Protein AF-A0AA96LK36-F1 (afdb_monomer)

Radius of gyration: 14.82 Å; Cα contacts (8 Å, |Δi|>4): 72; chains: 1; bounding box: 27×35×36 Å

Structure (mmCIF, N/CA/C/O backbone):
data_AF-A0AA96LK36-F1
#
_entry.id   AF-A0AA96LK36-F1
#
loop_
_atom_site.group_PDB
_atom_site.id
_atom_site.type_symbol
_atom_site.label_atom_id
_atom_site.label_alt_id
_atom_site.label_comp_id
_atom_site.label_asym_id
_atom_site.label_entity_id
_atom_site.label_seq_id
_atom_site.pdbx_PDB_ins_code
_atom_site.Cartn_x
_atom_site.Cartn_y
_atom_site.Cartn_z
_atom_site.occupancy
_atom_site.B_iso_or_equiv
_atom_site.auth_seq_id
_atom_site.auth_comp_id
_atom_site.auth_asym_id
_atom_site.auth_atom_id
_atom_site.pdbx_PDB_model_num
ATOM 1 N N . MET A 1 1 ? 11.348 18.942 -14.303 1.00 48.50 1 MET A N 1
ATOM 2 C CA . MET A 1 1 ? 11.673 18.470 -12.939 1.00 48.50 1 MET A CA 1
ATOM 3 C C . MET A 1 1 ? 10.435 18.156 -12.102 1.00 48.50 1 MET A C 1
ATOM 5 O O . MET A 1 1 ? 10.285 17.001 -11.748 1.00 48.50 1 MET A O 1
ATOM 9 N N . MET A 1 2 ? 9.515 19.094 -11.814 1.00 43.31 2 MET A N 1
ATOM 10 C CA . MET A 1 2 ? 8.263 18.739 -11.099 1.00 43.31 2 MET A CA 1
ATOM 11 C C . MET A 1 2 ? 7.220 18.015 -11.969 1.00 43.31 2 MET A C 1
ATOM 13 O O . MET A 1 2 ? 6.445 17.218 -11.452 1.00 43.31 2 MET A O 1
ATOM 17 N N . ALA A 1 3 ? 7.214 18.248 -13.286 1.00 47.66 3 ALA A N 1
ATOM 18 C CA . ALA A 1 3 ? 6.335 17.532 -14.219 1.00 47.66 3 ALA A CA 1
ATOM 19 C C . ALA A 1 3 ? 6.716 16.044 -14.371 1.00 47.66 3 ALA A C 1
ATOM 21 O O . ALA A 1 3 ? 5.843 15.200 -14.546 1.00 47.66 3 ALA A O 1
ATOM 22 N N . ASP A 1 4 ? 8.002 15.715 -14.221 1.00 51.06 4 ASP A N 1
ATOM 23 C CA . ASP A 1 4 ? 8.516 14.344 -14.321 1.00 51.06 4 ASP A CA 1
ATOM 24 C C . ASP A 1 4 ? 8.098 13.471 -13.126 1.00 51.06 4 ASP A C 1
ATOM 26 O O . ASP A 1 4 ? 7.954 12.260 -13.261 1.00 51.06 4 ASP A O 1
ATOM 30 N N . LEU A 1 5 ? 7.838 14.081 -11.960 1.00 50.69 5 LEU A N 1
ATOM 31 C CA . LEU A 1 5 ? 7.393 13.360 -10.764 1.00 50.69 5 LEU A CA 1
ATOM 32 C C . LEU A 1 5 ? 5.959 12.828 -10.916 1.00 50.69 5 LEU A C 1
ATOM 34 O O . LEU A 1 5 ? 5.666 11.707 -10.512 1.00 50.69 5 LEU A O 1
ATOM 38 N N . PHE A 1 6 ? 5.074 13.619 -11.533 1.00 50.06 6 PHE A N 1
ATOM 39 C CA . PHE A 1 6 ? 3.705 13.197 -11.843 1.00 50.06 6 PHE A CA 1
ATOM 40 C C . PHE A 1 6 ? 3.642 12.269 -13.060 1.00 50.06 6 PHE A C 1
ATOM 42 O O . PHE A 1 6 ? 2.737 11.448 -13.134 1.00 50.06 6 PHE A O 1
ATOM 49 N N . ALA A 1 7 ? 4.614 12.345 -13.975 1.00 49.31 7 ALA A N 1
ATOM 50 C CA . ALA A 1 7 ? 4.747 11.385 -15.071 1.00 49.31 7 ALA A CA 1
ATOM 51 C C . ALA A 1 7 ? 5.205 9.992 -14.594 1.00 49.31 7 ALA A C 1
ATOM 53 O O . ALA A 1 7 ? 4.909 9.000 -15.253 1.00 49.31 7 ALA A O 1
ATOM 54 N N . LEU A 1 8 ? 5.884 9.904 -13.440 1.00 50.25 8 LEU A N 1
ATOM 55 C CA . LEU A 1 8 ? 6.313 8.636 -12.835 1.00 50.25 8 LEU A CA 1
ATOM 56 C C . LEU A 1 8 ? 5.163 7.845 -12.184 1.00 50.25 8 LEU A C 1
ATOM 58 O O . LEU A 1 8 ? 5.306 6.650 -11.923 1.00 50.25 8 LEU A O 1
ATOM 62 N N . ILE A 1 9 ? 4.045 8.515 -11.885 1.00 57.59 9 ILE A N 1
ATOM 63 C CA . ILE A 1 9 ? 2.839 7.899 -11.332 1.00 57.59 9 ILE A CA 1
ATOM 64 C C . ILE A 1 9 ? 1.834 7.780 -12.470 1.00 57.59 9 ILE A C 1
ATOM 66 O O . ILE A 1 9 ? 1.106 8.721 -12.782 1.00 57.59 9 ILE A O 1
ATOM 70 N N . ASP A 1 10 ? 1.795 6.602 -13.090 1.00 65.56 10 ASP A N 1
ATOM 71 C CA . ASP A 1 10 ? 0.784 6.278 -14.088 1.00 65.56 10 ASP A CA 1
ATOM 72 C C . ASP A 1 10 ? -0.625 6.564 -13.517 1.00 65.56 10 ASP A C 1
ATOM 74 O O . ASP A 1 10 ? -0.956 6.092 -12.422 1.00 65.56 10 ASP A O 1
ATOM 78 N N . PRO A 1 11 ? -1.483 7.332 -14.213 1.00 68.56 11 PRO A N 1
ATOM 79 C CA . PRO A 1 11 ? -2.812 7.694 -13.716 1.00 68.56 11 PRO A CA 1
ATOM 80 C C . PRO A 1 11 ? -3.699 6.475 -13.411 1.00 68.56 11 PRO A C 1
ATOM 82 O O . PRO A 1 11 ? -4.629 6.573 -12.608 1.00 68.56 11 PRO A O 1
ATOM 85 N N . ARG A 1 12 ? -3.399 5.299 -13.974 1.00 72.12 12 ARG A N 1
ATOM 86 C CA . ARG A 1 12 ? -4.073 4.033 -13.647 1.00 72.12 12 ARG A CA 1
ATOM 87 C C . ARG A 1 12 ? -3.768 3.568 -12.221 1.00 72.12 12 ARG A C 1
ATOM 89 O O . ARG A 1 12 ? -4.585 2.864 -11.634 1.00 72.12 12 ARG A O 1
ATOM 96 N N . LEU A 1 13 ? -2.660 3.997 -11.613 1.00 74.00 13 LEU A N 1
ATOM 97 C CA . LEU A 1 13 ? -2.314 3.678 -10.222 1.00 74.00 13 LEU A CA 1
ATOM 98 C C . LEU A 1 13 ? -3.270 4.347 -9.226 1.00 74.00 13 LEU A C 1
ATOM 100 O O . LEU A 1 13 ? -3.510 3.799 -8.154 1.00 74.00 13 LEU A O 1
ATOM 104 N N . VAL A 1 14 ? -3.912 5.464 -9.589 1.00 79.31 14 VAL A N 1
ATOM 105 C CA . VAL A 1 14 ? -4.977 6.081 -8.772 1.00 79.31 14 VAL A CA 1
ATOM 106 C C . VAL A 1 14 ? -6.169 5.127 -8.613 1.00 79.31 14 VAL A C 1
ATOM 108 O O . VAL A 1 14 ? -6.767 5.027 -7.536 1.00 79.31 14 VAL A O 1
ATOM 111 N N . LEU A 1 15 ? -6.481 4.359 -9.661 1.00 84.88 15 LEU A N 1
ATOM 112 C CA . LEU A 1 15 ? -7.511 3.324 -9.607 1.00 84.88 15 LEU A CA 1
ATOM 113 C C . LEU A 1 15 ? -7.080 2.170 -8.690 1.00 84.88 15 LEU A C 1
ATOM 115 O O . LEU A 1 15 ? -7.893 1.683 -7.905 1.00 84.88 15 LEU A O 1
ATOM 119 N N . VAL A 1 16 ? -5.796 1.795 -8.714 1.00 88.06 16 VAL A N 1
ATOM 120 C CA . VAL A 1 16 ? -5.224 0.782 -7.808 1.00 88.06 16 VAL A CA 1
ATOM 121 C C . VAL A 1 16 ? -5.304 1.231 -6.346 1.00 88.06 16 VAL A C 1
ATOM 123 O O . VAL A 1 16 ? -5.752 0.456 -5.505 1.00 88.06 16 VAL A O 1
ATOM 126 N N . VAL A 1 17 ? -4.957 2.484 -6.028 1.00 87.62 17 VAL A N 1
ATOM 127 C CA . VAL A 1 17 ? -5.096 3.040 -4.666 1.00 87.62 17 VAL A CA 1
ATOM 128 C C . VAL A 1 17 ? -6.546 2.959 -4.187 1.00 87.62 17 VAL A C 1
ATOM 130 O O . VAL A 1 17 ? -6.812 2.493 -3.078 1.00 87.62 17 VAL A O 1
ATOM 133 N N . THR A 1 18 ? -7.491 3.356 -5.040 1.00 87.44 18 THR A N 1
ATOM 134 C CA . THR A 1 18 ? -8.922 3.311 -4.717 1.00 87.44 18 THR A CA 1
ATOM 135 C C . THR A 1 18 ? -9.395 1.874 -4.465 1.00 87.44 18 THR A C 1
ATOM 137 O O . THR A 1 18 ? -10.076 1.609 -3.472 1.00 87.44 18 THR A O 1
ATOM 140 N N . ALA A 1 19 ? -8.980 0.921 -5.306 1.00 91.50 19 ALA A N 1
ATOM 141 C CA . ALA A 1 19 ? -9.267 -0.501 -5.115 1.00 91.50 19 ALA A CA 1
ATOM 142 C C . ALA A 1 19 ? -8.684 -1.031 -3.792 1.00 91.50 19 ALA A C 1
ATOM 144 O O . ALA A 1 19 ? -9.370 -1.722 -3.034 1.00 91.50 19 ALA A O 1
ATOM 145 N N . CYS A 1 20 ? -7.449 -0.643 -3.467 1.00 92.88 20 CYS A N 1
ATOM 146 C CA . CYS A 1 20 ? -6.780 -0.971 -2.212 1.00 92.88 20 CYS A CA 1
ATOM 147 C C . CYS A 1 20 ? -7.525 -0.433 -0.982 1.00 92.88 20 CYS A C 1
ATOM 149 O O . CYS A 1 20 ? -7.580 -1.117 0.041 1.00 92.88 20 CYS A O 1
ATOM 151 N N . TRP A 1 21 ? -8.140 0.750 -1.059 1.00 90.81 21 TRP A N 1
ATOM 152 C CA . TRP A 1 21 ? -8.971 1.280 0.0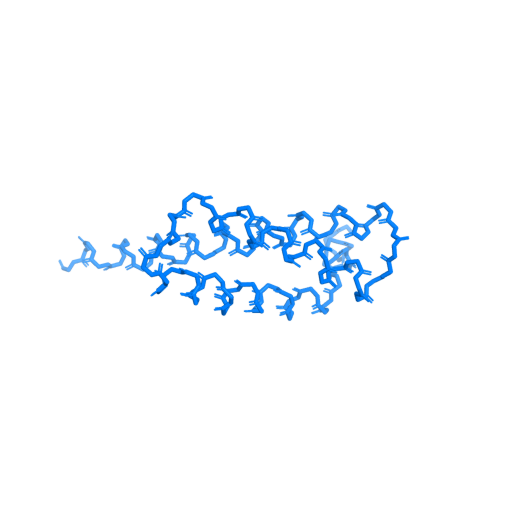27 1.00 90.81 21 TRP A CA 1
ATOM 153 C C . TRP A 1 21 ? -10.250 0.478 0.240 1.00 90.81 21 TRP A C 1
ATOM 155 O O . TRP A 1 21 ? -10.552 0.127 1.382 1.00 90.81 21 TRP A O 1
ATOM 165 N N . VAL A 1 22 ? -10.972 0.139 -0.832 1.00 92.56 22 VAL A N 1
ATOM 166 C CA . VAL A 1 22 ? -12.184 -0.696 -0.746 1.00 92.56 22 VAL A CA 1
ATOM 167 C C . VAL A 1 22 ? -11.846 -2.072 -0.169 1.00 92.56 22 VAL A C 1
ATOM 169 O O . VAL A 1 22 ? -12.521 -2.558 0.745 1.00 92.56 22 VAL A O 1
ATOM 172 N N . PHE A 1 23 ? -10.759 -2.680 -0.645 1.00 94.00 23 PHE A N 1
ATOM 173 C CA . PHE A 1 23 ? -10.278 -3.962 -0.145 1.00 94.00 23 PHE A CA 1
ATOM 174 C C . PHE A 1 23 ? -9.855 -3.882 1.328 1.00 94.00 23 PHE A C 1
ATOM 176 O O . PHE A 1 23 ? -10.346 -4.649 2.154 1.00 94.00 23 PHE A O 1
ATOM 183 N N . GLY A 1 24 ? -9.019 -2.908 1.695 1.00 91.38 24 GLY A N 1
ATOM 184 C CA . GLY A 1 24 ? -8.569 -2.709 3.073 1.00 91.38 24 GLY A CA 1
ATOM 185 C C . GLY A 1 24 ? -9.716 -2.413 4.044 1.00 91.38 24 GLY A C 1
ATOM 186 O O . GLY A 1 24 ? -9.716 -2.902 5.174 1.00 91.38 24 GLY A O 1
ATOM 187 N N . TYR A 1 25 ? -10.729 -1.663 3.606 1.00 90.81 25 TYR A N 1
ATOM 188 C CA . TYR A 1 25 ? -11.949 -1.437 4.380 1.00 90.81 25 TYR A CA 1
ATOM 189 C C . TYR A 1 25 ? -12.741 -2.735 4.597 1.00 90.81 25 TYR A C 1
ATOM 191 O O . TYR A 1 25 ? -13.192 -2.999 5.711 1.00 90.81 25 TYR A O 1
ATOM 199 N N . SER A 1 26 ? -12.850 -3.578 3.567 1.00 92.31 26 SER A N 1
ATOM 200 C CA . SER A 1 26 ? -13.522 -4.883 3.650 1.00 92.31 26 SER A CA 1
ATOM 201 C C . SER A 1 26 ? -12.794 -5.840 4.601 1.00 92.31 26 SER A C 1
ATOM 203 O O . SER A 1 26 ? -13.422 -6.483 5.445 1.00 92.31 26 SER A O 1
ATOM 205 N N . LEU A 1 27 ? -11.458 -5.870 4.548 1.00 91.38 27 LEU A N 1
ATOM 206 C CA . LEU A 1 27 ? -10.631 -6.652 5.470 1.00 91.38 27 LEU A CA 1
ATOM 207 C C . LEU A 1 27 ? -10.838 -6.218 6.927 1.00 91.38 27 LEU A C 1
ATOM 209 O O . LEU A 1 27 ? -11.009 -7.075 7.789 1.00 91.38 27 LEU A O 1
ATOM 213 N N . LYS A 1 28 ? -10.930 -4.908 7.202 1.00 87.50 28 LYS A N 1
ATOM 214 C CA . LYS A 1 28 ? -11.217 -4.388 8.556 1.00 87.50 28 LYS A CA 1
ATOM 215 C C . LYS A 1 28 ? -12.566 -4.837 9.121 1.00 87.50 28 LYS A C 1
ATOM 217 O O . LYS A 1 28 ? -12.731 -4.871 10.335 1.00 87.50 28 LYS A O 1
ATOM 222 N N . ARG A 1 29 ? -13.549 -5.147 8.272 1.00 89.06 29 ARG A N 1
ATOM 223 C CA . ARG A 1 29 ? -14.870 -5.648 8.696 1.00 89.06 29 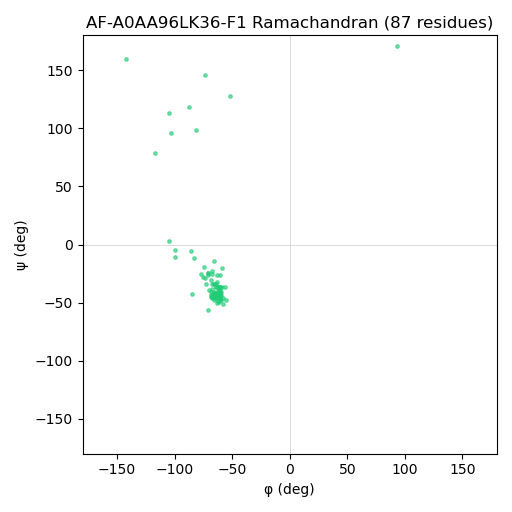ARG A CA 1
ATOM 224 C C . ARG A 1 29 ? -14.893 -7.164 8.901 1.00 89.06 29 ARG A C 1
ATOM 226 O O . ARG A 1 29 ? -15.899 -7.696 9.361 1.00 89.06 29 ARG A O 1
ATOM 233 N N . THR A 1 30 ? -13.805 -7.858 8.572 1.00 91.12 30 THR A N 1
ATOM 234 C CA . THR A 1 30 ? -13.721 -9.314 8.674 1.00 91.12 30 THR A CA 1
ATOM 235 C C . THR A 1 30 ? -13.266 -9.713 10.085 1.00 91.12 30 THR A C 1
ATOM 237 O O . THR A 1 30 ? -12.140 -9.404 10.467 1.00 91.12 30 THR A O 1
ATOM 240 N N . PRO A 1 31 ? -14.079 -10.451 10.866 1.00 85.12 31 PRO A N 1
ATOM 241 C CA . PRO A 1 31 ? -13.852 -10.650 12.305 1.00 85.12 31 PRO A CA 1
ATOM 242 C C . PRO A 1 31 ? -12.585 -11.441 12.668 1.00 85.12 31 PRO A C 1
ATOM 244 O O . PRO A 1 31 ? -12.190 -11.457 13.828 1.00 85.12 31 PRO A O 1
ATOM 247 N N . LYS A 1 32 ? -11.950 -12.117 11.704 1.00 90.75 32 LYS A N 1
ATOM 248 C CA . LYS A 1 32 ? -10.750 -12.943 11.920 1.00 90.75 32 LYS A CA 1
ATOM 249 C C . LYS A 1 32 ? -9.458 -12.296 11.413 1.00 90.75 32 LYS A C 1
ATOM 251 O O . LYS A 1 32 ? -8.414 -12.940 11.464 1.00 90.75 32 LYS A O 1
ATOM 256 N N . ILE A 1 33 ? -9.514 -11.067 10.894 1.00 90.00 33 ILE A N 1
ATOM 257 C CA . ILE A 1 33 ? -8.360 -10.416 10.267 1.00 90.00 33 ILE A CA 1
ATOM 258 C C . ILE A 1 33 ? -7.790 -9.354 11.210 1.00 90.00 33 ILE A C 1
ATOM 260 O O . ILE A 1 33 ? -8.452 -8.348 11.463 1.00 90.00 33 ILE A O 1
ATOM 264 N N . PRO A 1 34 ? -6.570 -9.547 11.739 1.00 89.81 34 PRO A N 1
ATOM 265 C CA . PRO A 1 34 ? -5.944 -8.558 12.603 1.00 89.81 34 PRO A CA 1
ATOM 266 C C . PRO A 1 34 ? -5.456 -7.355 11.786 1.00 89.81 34 PRO A C 1
ATOM 268 O O . PRO A 1 34 ? -4.970 -7.512 10.664 1.00 89.81 34 PRO A O 1
ATOM 271 N N . ASP A 1 35 ? -5.508 -6.153 12.364 1.00 86.81 35 ASP A N 1
ATOM 272 C CA . ASP A 1 35 ? -5.193 -4.899 11.659 1.00 86.81 35 ASP A CA 1
ATOM 273 C C . ASP A 1 35 ? -3.794 -4.867 11.019 1.00 86.81 35 ASP A C 1
ATOM 275 O O . ASP A 1 35 ? -3.632 -4.338 9.919 1.00 86.81 35 ASP A O 1
ATOM 279 N N . TRP A 1 36 ? -2.785 -5.466 11.659 1.00 87.81 36 TRP A N 1
ATOM 280 C CA . TRP A 1 36 ? -1.416 -5.511 11.127 1.00 87.81 36 TRP A CA 1
ATOM 281 C C . TRP A 1 36 ? -1.329 -6.281 9.801 1.00 87.81 36 TRP A C 1
ATOM 283 O O . TRP A 1 36 ? -0.533 -5.932 8.930 1.00 87.81 36 TRP A O 1
ATOM 293 N N . SER A 1 37 ? -2.173 -7.303 9.621 1.00 92.25 37 SER A N 1
ATOM 294 C CA . SER A 1 37 ? -2.183 -8.123 8.405 1.00 92.25 37 SER A CA 1
ATOM 295 C C . SER A 1 37 ? -2.730 -7.358 7.201 1.00 92.25 37 SER A C 1
ATOM 297 O O . SER A 1 37 ? -2.349 -7.635 6.068 1.00 92.25 37 SER A O 1
ATOM 299 N N . ILE A 1 38 ? -3.557 -6.336 7.436 1.00 91.00 38 ILE A N 1
ATOM 300 C CA . ILE A 1 38 ? -4.168 -5.524 6.381 1.00 91.00 38 ILE A CA 1
ATOM 301 C C . ILE A 1 38 ? -3.097 -4.763 5.604 1.00 91.00 38 ILE A C 1
ATOM 303 O O . ILE A 1 38 ? -3.199 -4.656 4.387 1.00 91.00 38 ILE A O 1
ATOM 307 N N . ILE A 1 39 ? -2.041 -4.294 6.276 1.00 92.00 39 ILE A N 1
ATOM 308 C CA . ILE A 1 39 ? -0.915 -3.611 5.624 1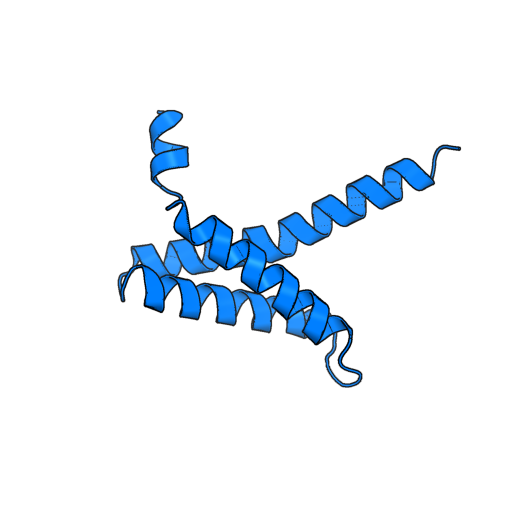.00 92.00 39 ILE A CA 1
ATOM 309 C C . ILE A 1 39 ? -0.264 -4.543 4.596 1.00 92.00 39 ILE A C 1
ATOM 311 O O . ILE A 1 39 ? -0.075 -4.158 3.442 1.00 92.00 39 ILE A O 1
ATOM 315 N N . TRP A 1 40 ? 0.014 -5.787 4.987 1.00 93.75 40 TRP A N 1
ATOM 316 C CA . TRP A 1 40 ? 0.626 -6.787 4.114 1.00 93.75 40 TRP A CA 1
ATOM 317 C C . TRP A 1 40 ? -0.301 -7.210 2.975 1.00 93.75 40 TRP A C 1
ATOM 319 O O . TRP A 1 40 ? 0.131 -7.259 1.828 1.00 93.75 40 TRP A O 1
ATOM 329 N N . LEU A 1 41 ? -1.582 -7.450 3.267 1.00 94.62 41 LEU A N 1
ATOM 330 C CA . LEU A 1 41 ? -2.572 -7.861 2.269 1.00 94.62 41 LEU A CA 1
ATOM 331 C C . LEU A 1 41 ? -2.836 -6.765 1.231 1.00 94.62 41 LEU A C 1
ATOM 333 O O . LEU A 1 41 ? -2.891 -7.050 0.038 1.00 94.62 41 LEU A O 1
ATOM 337 N N . VAL A 1 42 ? -2.962 -5.509 1.665 1.00 93.88 42 VAL A N 1
ATOM 338 C CA . VAL A 1 42 ? -3.163 -4.366 0.763 1.00 93.88 42 VAL A CA 1
ATOM 339 C C . VAL A 1 42 ? -1.912 -4.106 -0.076 1.00 93.88 42 VAL A C 1
ATOM 341 O O . VAL A 1 42 ? -2.029 -3.864 -1.274 1.00 93.88 42 VAL A O 1
ATOM 344 N N . THR A 1 43 ? -0.717 -4.208 0.510 1.00 93.44 43 THR A N 1
ATOM 345 C CA . THR A 1 43 ? 0.543 -4.022 -0.232 1.00 93.44 43 THR A CA 1
ATOM 346 C C . THR A 1 43 ? 0.756 -5.131 -1.262 1.00 93.44 43 THR A C 1
ATOM 348 O O . THR A 1 43 ? 1.118 -4.848 -2.402 1.00 93.44 43 THR A O 1
ATOM 351 N N . ALA A 1 44 ? 0.476 -6.387 -0.899 1.00 95.75 44 ALA A N 1
ATOM 352 C CA . ALA A 1 44 ? 0.535 -7.514 -1.826 1.00 95.75 44 ALA A CA 1
ATOM 353 C C . ALA A 1 44 ? -0.471 -7.352 -2.976 1.00 95.75 44 ALA A C 1
ATOM 355 O O . ALA A 1 44 ? -0.117 -7.563 -4.135 1.00 95.75 44 ALA A O 1
ATOM 356 N N . LEU A 1 45 ? -1.699 -6.914 -2.676 1.00 95.75 45 LEU A N 1
ATOM 357 C CA . LEU A 1 45 ? -2.701 -6.627 -3.701 1.00 95.75 45 LEU A CA 1
ATOM 358 C C . LEU A 1 45 ? -2.239 -5.501 -4.638 1.00 95.75 45 LEU A C 1
ATOM 360 O O . LEU A 1 45 ? -2.339 -5.652 -5.853 1.00 95.75 45 LEU A O 1
ATOM 364 N N . ALA A 1 46 ? -1.699 -4.404 -4.099 1.00 94.44 46 ALA A N 1
ATOM 365 C CA . ALA A 1 46 ? -1.187 -3.290 -4.896 1.00 94.44 46 ALA A CA 1
ATOM 366 C C . ALA A 1 46 ? -0.062 -3.732 -5.842 1.00 94.44 46 ALA A C 1
ATOM 368 O O . ALA A 1 46 ? -0.074 -3.375 -7.018 1.00 94.44 46 ALA A O 1
ATOM 369 N N . LEU A 1 47 ? 0.872 -4.552 -5.351 1.00 94.94 47 LEU A N 1
AT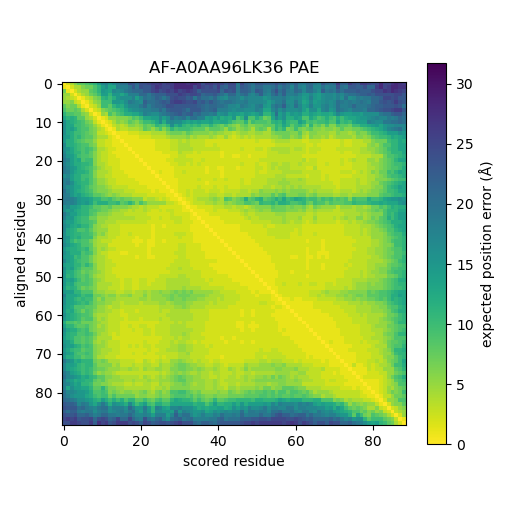OM 370 C CA . LEU A 1 47 ? 1.942 -5.151 -6.148 1.00 94.94 47 LEU A CA 1
ATOM 371 C C . LEU A 1 47 ? 1.398 -5.991 -7.306 1.00 94.94 47 LEU A C 1
ATOM 373 O O . LEU A 1 47 ? 1.782 -5.775 -8.453 1.00 94.94 47 LEU A O 1
ATOM 377 N N . VAL A 1 48 ? 0.477 -6.913 -7.016 1.00 95.88 48 VAL A N 1
ATOM 378 C CA . VAL A 1 48 ? -0.126 -7.786 -8.032 1.00 95.88 48 VAL A CA 1
ATOM 379 C C . VAL A 1 48 ? -0.877 -6.962 -9.074 1.00 95.88 48 VAL A C 1
ATOM 381 O O . VAL A 1 48 ? -0.646 -7.134 -10.265 1.00 95.88 48 VAL A O 1
ATOM 384 N N . LEU A 1 49 ? -1.735 -6.032 -8.649 1.00 93.00 49 LEU A N 1
ATOM 385 C CA . LEU A 1 49 ? -2.504 -5.190 -9.567 1.00 93.00 49 LEU A CA 1
ATOM 386 C C . LEU A 1 49 ? -1.602 -4.309 -10.433 1.00 93.00 49 LEU A C 1
ATOM 388 O O . LEU A 1 49 ? -1.849 -4.172 -11.627 1.00 93.00 49 LEU A O 1
ATOM 392 N N . THR A 1 50 ? -0.537 -3.754 -9.859 1.00 93.19 50 THR A N 1
ATOM 393 C CA . THR A 1 50 ? 0.396 -2.906 -10.608 1.00 93.19 50 THR A CA 1
ATOM 394 C C . THR A 1 50 ? 1.146 -3.706 -11.667 1.00 93.19 50 THR A C 1
ATOM 396 O O . THR A 1 50 ? 1.209 -3.283 -12.817 1.00 93.19 50 THR A O 1
ATOM 399 N N . VAL A 1 51 ? 1.639 -4.898 -11.320 1.00 93.25 51 VAL A N 1
ATOM 400 C CA . VAL A 1 51 ? 2.292 -5.805 -12.277 1.00 93.25 51 VAL A CA 1
ATOM 401 C C . VAL A 1 51 ? 1.314 -6.285 -13.356 1.00 93.25 51 VAL A C 1
ATOM 403 O O . VAL A 1 51 ? 1.695 -6.400 -14.516 1.00 93.25 51 VAL A O 1
ATOM 406 N N . LEU A 1 52 ? 0.045 -6.528 -13.018 1.00 92.69 52 LEU A N 1
ATOM 407 C CA . LEU A 1 52 ? -0.973 -6.914 -14.003 1.00 92.69 52 LEU A CA 1
ATOM 408 C C . LEU A 1 52 ? -1.315 -5.782 -14.984 1.00 92.69 52 LEU A C 1
ATOM 410 O O . LEU A 1 52 ? -1.612 -6.059 -16.143 1.00 92.69 52 LEU A O 1
ATOM 414 N N . ILE A 1 53 ? -1.289 -4.523 -14.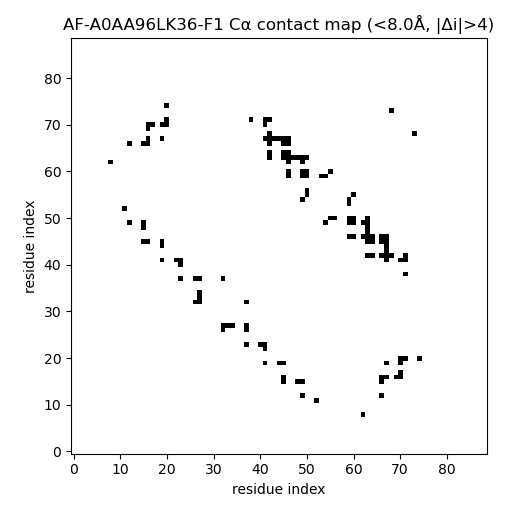537 1.00 89.94 53 ILE A N 1
ATOM 415 C CA . ILE A 1 53 ? -1.653 -3.359 -15.361 1.00 89.94 53 ILE A CA 1
ATOM 416 C C . ILE A 1 53 ? -0.473 -2.866 -16.206 1.00 89.94 53 ILE A C 1
ATOM 418 O O . ILE A 1 53 ? -0.667 -2.509 -17.368 1.00 89.94 53 ILE A O 1
ATOM 422 N N . LEU A 1 54 ? 0.726 -2.814 -15.623 1.00 88.25 54 LEU A N 1
ATOM 423 C CA . LEU A 1 54 ? 1.921 -2.230 -16.244 1.00 88.25 54 LEU A CA 1
ATOM 424 C C . LEU A 1 54 ? 2.864 -3.282 -16.845 1.00 88.25 54 LEU A C 1
ATOM 426 O O . LEU A 1 54 ? 3.771 -2.938 -17.598 1.00 88.25 54 LEU A O 1
ATOM 430 N N . GLY A 1 55 ? 2.630 -4.563 -16.554 1.00 91.56 55 GLY A N 1
ATOM 431 C CA . GLY A 1 55 ? 3.482 -5.675 -16.961 1.00 91.56 55 GLY A CA 1
ATOM 432 C C . GLY A 1 55 ? 4.530 -6.046 -15.909 1.00 91.56 55 GLY A C 1
ATOM 433 O O . GLY A 1 55 ? 4.736 -5.363 -14.904 1.00 91.56 55 GLY A O 1
ATOM 434 N N . LEU A 1 56 ? 5.209 -7.175 -16.133 1.00 93.44 56 LEU A N 1
ATOM 435 C CA . LEU A 1 56 ? 6.273 -7.638 -15.246 1.00 93.44 56 LEU A CA 1
ATOM 436 C C . LEU A 1 56 ? 7.582 -6.915 -15.573 1.00 93.44 56 LEU A C 1
ATOM 438 O O . LEU A 1 56 ? 8.311 -7.299 -16.485 1.00 93.44 56 LEU A O 1
ATOM 442 N N . SER A 1 57 ? 7.884 -5.878 -14.798 1.00 93.56 57 SER A N 1
ATOM 443 C CA . SER A 1 57 ? 9.150 -5.152 -14.857 1.00 93.56 57 SER A CA 1
ATOM 444 C C . SER A 1 57 ? 9.610 -4.747 -13.455 1.00 93.56 57 SER A C 1
ATOM 446 O O . SER A 1 57 ? 8.807 -4.675 -12.521 1.00 93.56 57 SER A O 1
ATOM 448 N N . ALA A 1 58 ? 10.906 -4.461 -13.300 1.00 92.62 58 ALA A N 1
ATOM 449 C CA . ALA A 1 58 ? 11.439 -3.944 -12.040 1.00 92.62 58 ALA A CA 1
ATOM 450 C C . ALA A 1 58 ? 10.762 -2.620 -11.637 1.00 92.62 58 ALA A C 1
ATOM 452 O O . ALA A 1 58 ? 10.476 -2.407 -10.461 1.00 92.62 58 ALA A O 1
ATOM 453 N N . GLU A 1 59 ? 10.444 -1.767 -12.614 1.00 89.69 59 GLU A N 1
ATOM 454 C CA . GLU A 1 59 ? 9.742 -0.503 -12.390 1.00 89.69 59 GLU A CA 1
ATOM 455 C C . GLU A 1 59 ? 8.327 -0.731 -11.848 1.00 89.69 59 GLU A C 1
ATOM 457 O O . GLU A 1 59 ? 7.952 -0.136 -10.840 1.00 89.69 59 GLU A O 1
ATOM 462 N N . SER A 1 60 ? 7.573 -1.660 -12.441 1.00 90.81 60 SER A N 1
ATOM 463 C CA . SER A 1 60 ? 6.204 -1.983 -12.019 1.00 90.81 60 SER A CA 1
ATOM 464 C C . SER A 1 60 ? 6.156 -2.562 -10.603 1.00 90.81 60 SER A C 1
ATOM 466 O O . SER A 1 60 ? 5.229 -2.284 -9.844 1.00 90.81 60 SER A O 1
ATOM 468 N N . VAL A 1 61 ? 7.177 -3.326 -10.201 1.00 92.56 61 VAL A N 1
ATOM 469 C CA . VAL A 1 61 ? 7.304 -3.804 -8.815 1.00 92.56 61 VAL A CA 1
ATOM 470 C C . VAL A 1 61 ? 7.523 -2.629 -7.862 1.00 92.56 61 VAL A C 1
ATOM 472 O O . VAL A 1 61 ? 6.821 -2.518 -6.858 1.00 92.56 61 VAL A O 1
ATOM 475 N N . VAL A 1 62 ? 8.449 -1.720 -8.179 1.00 91.81 62 VAL A N 1
ATOM 476 C CA . VAL A 1 62 ? 8.712 -0.533 -7.350 1.00 91.81 62 VAL A CA 1
ATOM 477 C C . VAL A 1 62 ? 7.468 0.356 -7.259 1.00 91.81 62 VAL A C 1
ATOM 479 O O . VAL A 1 62 ? 7.064 0.731 -6.157 1.00 91.81 62 VAL A O 1
ATOM 482 N N . GLN A 1 63 ? 6.803 0.629 -8.383 1.00 89.12 63 GLN A N 1
ATOM 483 C CA . GLN A 1 63 ? 5.549 1.386 -8.422 1.00 89.12 63 GLN A CA 1
ATOM 484 C C . GLN A 1 63 ? 4.443 0.699 -7.615 1.00 89.12 63 GLN A C 1
ATOM 486 O O . GLN A 1 63 ? 3.690 1.381 -6.921 1.00 89.12 63 GLN A O 1
ATOM 491 N N . GLY A 1 64 ? 4.375 -0.634 -7.617 1.00 91.25 64 GLY A N 1
ATOM 492 C CA . GLY A 1 64 ? 3.419 -1.381 -6.802 1.00 91.25 64 GLY A CA 1
ATOM 493 C C . GLY A 1 64 ? 3.665 -1.236 -5.298 1.00 91.25 64 GLY A C 1
ATOM 494 O O . GLY A 1 64 ? 2.711 -1.024 -4.547 1.00 91.25 64 GLY A O 1
ATOM 495 N N . ILE A 1 65 ? 4.927 -1.260 -4.851 1.00 92.19 65 ILE A N 1
ATOM 496 C CA . ILE A 1 65 ? 5.290 -1.002 -3.443 1.00 92.19 65 ILE A CA 1
ATOM 497 C C . ILE A 1 65 ? 4.897 0.423 -3.045 1.00 92.19 65 ILE A C 1
ATOM 499 O O . ILE A 1 65 ? 4.239 0.621 -2.022 1.00 92.19 65 ILE A O 1
ATOM 503 N N . LEU A 1 66 ? 5.264 1.414 -3.864 1.00 90.44 66 LEU A N 1
ATOM 504 C CA . LEU A 1 66 ? 4.947 2.823 -3.613 1.00 90.44 66 LEU A CA 1
ATOM 505 C C . LEU A 1 66 ? 3.433 3.064 -3.577 1.00 90.44 66 LEU A C 1
ATOM 507 O O . LEU A 1 66 ? 2.940 3.778 -2.705 1.00 90.44 66 LEU A O 1
ATOM 511 N N . THR A 1 67 ? 2.686 2.411 -4.464 1.00 90.56 67 THR A N 1
ATOM 512 C CA . THR A 1 67 ? 1.219 2.480 -4.516 1.00 90.56 67 THR A CA 1
ATOM 513 C C . THR A 1 67 ? 0.582 1.847 -3.282 1.00 90.56 67 THR A C 1
ATOM 515 O O . THR A 1 67 ? -0.333 2.426 -2.696 1.00 90.56 67 THR A O 1
ATOM 518 N N . GLY A 1 68 ? 1.087 0.694 -2.831 1.00 91.94 68 GLY A N 1
ATOM 519 C CA . GLY A 1 68 ? 0.656 0.065 -1.581 1.00 91.94 68 GLY A CA 1
ATOM 520 C C . GLY A 1 68 ? 0.904 0.961 -0.366 1.00 91.94 68 GLY A C 1
ATOM 521 O O . GLY A 1 68 ? -0.004 1.175 0.441 1.00 91.94 68 GLY A O 1
ATOM 522 N N . ALA A 1 69 ? 2.095 1.560 -0.276 1.00 89.62 69 ALA A N 1
ATOM 523 C CA . ALA A 1 69 ? 2.436 2.516 0.774 1.00 89.62 69 ALA A CA 1
ATOM 524 C C . ALA A 1 69 ? 1.507 3.742 0.747 1.00 89.62 69 ALA A C 1
ATOM 526 O O . ALA A 1 69 ? 0.939 4.105 1.778 1.00 89.62 69 ALA A O 1
ATOM 527 N N . ALA A 1 70 ? 1.279 4.337 -0.427 1.00 89.12 70 ALA A N 1
ATOM 528 C CA . ALA A 1 70 ? 0.366 5.466 -0.591 1.00 89.12 70 ALA A CA 1
ATOM 529 C C . ALA A 1 70 ? -1.071 5.111 -0.173 1.00 89.12 70 ALA A C 1
ATOM 531 O O . ALA A 1 70 ? -1.720 5.890 0.524 1.00 89.12 70 ALA A O 1
ATOM 532 N N . ALA A 1 71 ? -1.558 3.916 -0.518 1.00 89.62 71 ALA A N 1
ATOM 533 C CA . ALA A 1 71 ? -2.886 3.464 -0.119 1.00 89.62 71 ALA A CA 1
ATOM 534 C C . ALA A 1 71 ? -3.010 3.299 1.406 1.00 89.62 71 ALA A C 1
ATOM 536 O O . ALA A 1 71 ? -3.982 3.766 2.005 1.00 89.62 71 ALA A O 1
ATOM 537 N N . VAL A 1 72 ? -2.027 2.670 2.056 1.00 90.06 72 VAL A N 1
ATOM 538 C CA . VAL A 1 72 ? -2.056 2.430 3.506 1.00 90.06 72 VAL A CA 1
ATOM 539 C C . VAL A 1 72 ? -1.871 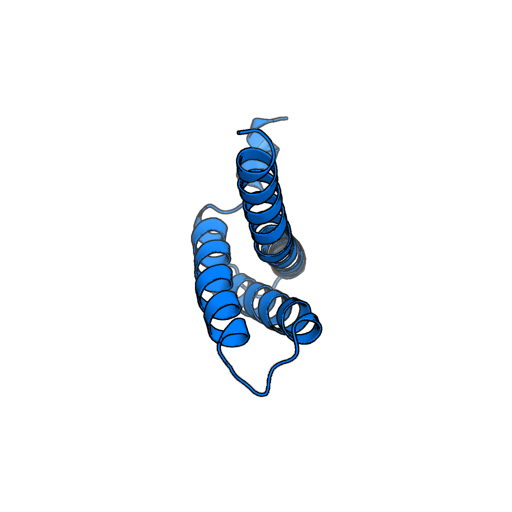3.732 4.285 1.00 90.06 72 VAL A C 1
ATOM 541 O O . VAL A 1 72 ? -2.729 4.082 5.100 1.00 90.06 72 VAL A O 1
ATOM 544 N N . TYR A 1 73 ? -0.783 4.463 4.035 1.00 88.12 73 TYR A N 1
ATOM 545 C CA . TYR A 1 73 ? -0.455 5.678 4.780 1.00 88.12 73 TYR A CA 1
ATOM 546 C C . TYR A 1 73 ? -1.370 6.845 4.415 1.00 88.12 73 TYR A C 1
ATOM 548 O O . TYR A 1 73 ? -1.744 7.605 5.300 1.00 88.12 73 TYR A O 1
ATOM 556 N N . GLY A 1 74 ? -1.826 6.952 3.164 1.00 85.94 74 GLY A N 1
ATOM 557 C CA . GLY A 1 74 ? -2.817 7.956 2.765 1.00 85.94 74 GLY A CA 1
ATOM 558 C C . GLY A 1 74 ? -4.134 7.806 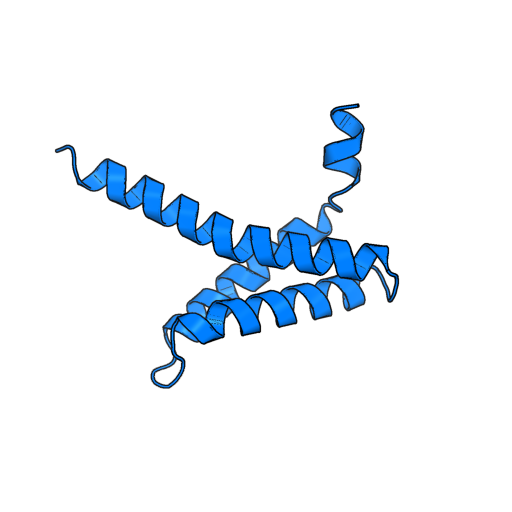3.531 1.00 85.94 74 GLY A C 1
ATOM 559 O O . GLY A 1 74 ? -4.664 8.784 4.053 1.00 85.94 74 GLY A O 1
ATOM 560 N N . ASN A 1 75 ? -4.617 6.572 3.707 1.00 83.56 75 ASN A N 1
ATOM 561 C CA . ASN A 1 75 ? -5.800 6.297 4.529 1.00 83.56 75 ASN A CA 1
ATOM 562 C C . ASN A 1 75 ? -5.565 6.602 6.019 1.00 83.56 75 ASN A C 1
ATOM 564 O O . ASN A 1 75 ? -6.484 7.029 6.716 1.00 83.56 75 ASN A O 1
ATOM 568 N N . GLN A 1 76 ? -4.348 6.382 6.529 1.00 85.62 76 GLN A N 1
ATOM 569 C CA . GLN A 1 76 ? -3.999 6.747 7.906 1.00 85.62 76 GLN A CA 1
ATOM 570 C C . GLN A 1 76 ? -3.960 8.267 8.093 1.00 85.62 76 GLN A C 1
ATOM 572 O O . GLN A 1 76 ? -4.554 8.763 9.044 1.00 85.62 76 GLN A O 1
ATOM 577 N N . LEU A 1 77 ? -3.334 9.003 7.172 1.00 87.31 77 LEU A N 1
ATOM 578 C CA . LEU A 1 77 ? -3.282 10.466 7.190 1.00 87.31 77 LEU A CA 1
ATOM 579 C C . LEU A 1 77 ? -4.684 11.076 7.121 1.00 87.31 77 LEU A C 1
ATOM 581 O O . LEU A 1 77 ? -5.002 11.951 7.918 1.00 87.31 77 LEU A O 1
ATOM 585 N N . TYR A 1 78 ? -5.549 10.571 6.236 1.00 83.88 78 TYR A N 1
ATOM 586 C CA . TYR A 1 78 ? -6.943 11.014 6.149 1.00 83.88 78 TYR A CA 1
ATOM 587 C C . TYR A 1 78 ? -7.671 10.882 7.494 1.00 83.88 78 TYR A C 1
ATOM 589 O O . TYR A 1 78 ? -8.284 11.836 7.972 1.00 83.88 78 TYR A O 1
ATOM 597 N N . LYS A 1 79 ? -7.537 9.724 8.153 1.00 81.44 79 LYS A N 1
ATOM 598 C CA . LYS A 1 79 ? -8.132 9.489 9.477 1.00 81.44 79 LYS A CA 1
ATOM 599 C C . LYS A 1 79 ? -7.550 10.405 10.546 1.00 81.44 79 LYS A C 1
ATOM 601 O O . LYS A 1 79 ? -8.311 10.980 11.314 1.00 81.44 79 LYS A O 1
ATOM 606 N N . GLN A 1 80 ? -6.229 10.585 10.561 1.00 82.19 80 GLN A N 1
ATOM 607 C CA . GLN A 1 80 ? -5.564 11.477 11.512 1.00 82.19 80 GLN A CA 1
ATOM 608 C C . GLN A 1 80 ? -6.038 12.925 11.364 1.00 82.19 80 GLN A C 1
ATOM 610 O O . GLN A 1 80 ? -6.243 13.604 12.366 1.00 82.19 80 GLN A O 1
ATOM 615 N N . THR A 1 81 ? -6.250 13.402 10.138 1.00 85.50 81 THR A N 1
ATOM 616 C CA . THR A 1 81 ? -6.773 14.752 9.900 1.00 85.50 81 THR A CA 1
ATOM 617 C C . THR A 1 81 ? -8.209 14.892 10.406 1.00 85.50 81 THR A C 1
ATOM 619 O O . THR A 1 81 ? -8.507 15.850 11.113 1.00 85.50 81 THR A O 1
ATOM 622 N N . MET A 1 82 ? -9.082 13.917 10.132 1.00 80.88 82 MET A N 1
ATOM 623 C CA . MET A 1 82 ? -10.472 13.947 10.613 1.00 80.88 82 MET A CA 1
ATOM 624 C C . MET A 1 82 ? -10.594 13.841 12.138 1.00 80.88 82 MET A C 1
ATOM 626 O O . MET A 1 82 ? -11.504 14.415 12.730 1.00 80.88 82 MET A O 1
ATOM 630 N N . GLU A 1 83 ? -9.706 13.091 12.789 1.00 78.12 83 GLU A N 1
ATOM 631 C CA . GLU A 1 83 ? -9.702 12.961 14.249 1.00 78.12 83 GLU A CA 1
ATOM 632 C C . GLU A 1 83 ? -9.178 14.221 14.950 1.00 78.12 83 GLU A C 1
ATOM 634 O O . GLU A 1 83 ? -9.621 14.520 16.059 1.00 78.12 83 GLU A O 1
ATOM 639 N N . ARG A 1 84 ? -8.282 14.986 14.308 1.00 72.94 84 ARG A N 1
ATOM 640 C CA . ARG A 1 84 ? -7.800 16.278 14.827 1.00 72.94 84 ARG A CA 1
ATOM 641 C C . ARG A 1 84 ? -8.897 17.339 14.828 1.00 72.94 84 ARG A C 1
ATOM 643 O O . ARG A 1 84 ? -9.060 18.006 15.841 1.00 72.94 84 ARG A O 1
ATOM 650 N N . ASP A 1 85 ? -9.684 17.419 13.759 1.00 63.97 85 ASP A N 1
ATOM 651 C CA . ASP A 1 85 ? -10.796 18.377 13.626 1.00 63.97 85 ASP A CA 1
ATOM 652 C C . ASP A 1 85 ? -11.898 18.152 14.679 1.00 63.97 85 ASP A C 1
ATOM 654 O O . ASP A 1 85 ? -12.608 19.063 15.082 1.00 63.97 85 ASP A O 1
ATOM 658 N N . LYS A 1 86 ? -12.022 16.917 15.182 1.00 58.88 86 LYS A N 1
ATOM 659 C CA . LYS A 1 86 ? -13.034 16.537 16.176 1.00 58.88 86 LYS A CA 1
ATOM 660 C C . LYS A 1 86 ? -12.637 16.853 17.624 1.00 58.88 86 LYS A C 1
ATOM 662 O O . LYS A 1 86 ? -13.468 16.701 18.519 1.00 58.88 86 LYS A O 1
ATOM 667 N N . LYS A 1 87 ? -11.370 17.209 17.869 1.00 54.31 87 LYS A N 1
ATOM 668 C CA . LYS A 1 87 ? -10.811 17.439 19.213 1.00 54.31 87 LYS A CA 1
ATOM 669 C C . LYS A 1 87 ? -10.727 18.927 19.595 1.00 54.31 87 LYS A C 1
ATOM 671 O O . LYS A 1 87 ? -10.426 19.206 20.750 1.00 54.31 87 LYS A O 1
ATOM 676 N N . ASP A 1 88 ? -11.069 19.830 18.677 1.00 52.81 88 ASP A N 1
ATOM 677 C CA . ASP A 1 88 ? -11.258 21.272 18.909 1.00 52.81 88 ASP A CA 1
ATOM 678 C C . ASP A 1 88 ? -12.727 21.678 18.609 1.00 52.81 88 ASP A C 1
ATOM 680 O O . ASP A 1 88 ? -13.031 22.130 17.504 1.00 52.81 88 ASP A O 1
ATOM 684 N N . PRO A 1 89 ? -13.683 21.424 19.527 1.00 53.38 89 PRO A N 1
ATOM 685 C CA . PRO A 1 89 ? -14.992 22.081 19.545 1.00 53.38 89 PRO A CA 1
ATOM 686 C C . PRO A 1 89 ? -14.998 23.404 20.328 1.00 53.38 89 PRO A C 1
ATOM 688 O O . PRO A 1 89 ? -14.286 23.501 21.355 1.00 53.38 89 PRO A O 1
#

Nearest PDB structures (foldseek):
  1ge9-assembly1_A  TM=5.255E-01  e=6.840E+00  Aquifex aeolicus
  9cu8-assembly1_A  TM=3.976E-01  e=9.113E+00  synthetic construct

Organism: NCBI:txid2918900

Mean predicted aligned error: 6.9 Å

pLDDT: mean 82.9, std 14.53, range [43.31, 95.88]

Sequence (89 aa):
MMADLFALIDPRLVLVVTACWVFGYSLKRTPKIPDWSIIWLVTALALVLTVLILGLSAESVVQGILTGAAAVYGNQLYKQTMERDKKDP

Solvent-accessible surface area (backbone atoms only — not comparable to full-atom values): 4910 Å² total; per-residue (Å²): 113,77,67,55,60,59,67,72,51,56,76,69,52,59,54,49,30,54,50,35,46,58,50,44,54,53,46,70,71,36,95,86,52,58,74,76,54,43,59,54,53,31,29,53,48,28,27,52,52,31,26,72,74,72,35,94,46,75,65,26,49,51,52,5,50,53,43,16,49,48,33,55,52,48,55,49,52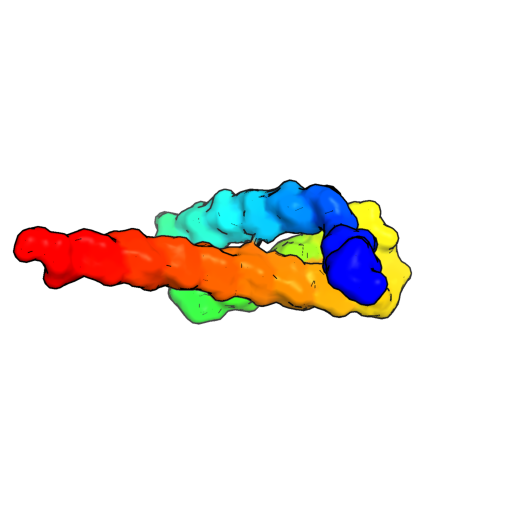,55,50,54,54,58,56,54,63,70,73,66,128

InterPro domains:
  IPR032111 Putative Holin, phages [PF16079] (12-82)

Secondary structure (DSSP, 8-state):
-HHHHHHTS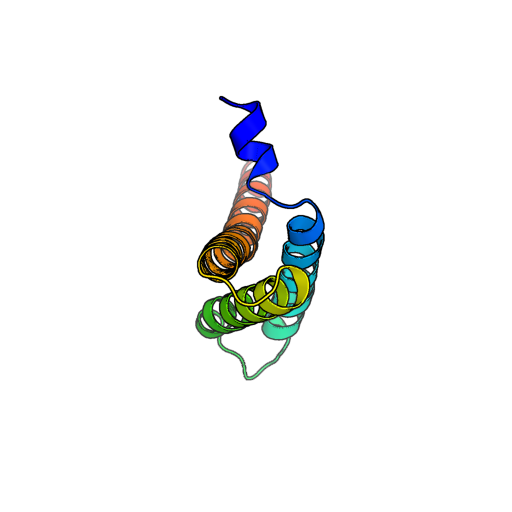-THHHHHHHHHHHHHHHHHT-TT--HHHHHHHHHHHHHHHHHHHH-SSHHHHHHHHHHHHHHHHHHHHHHHHHHHHTS--

Foldseek 3Di:
DVVVVVVLQDPVLVVLLVVLLVVLVVLVVDPPRDNVVSLVVSLVSLLVVQCVVVNDDPSSNVSSNVSSCCSVVVVVVVVVVVVVVVVPD